Protein AF-A0A7C3V868-F1 (afdb_monomer_lite)

Secondary structure (DSSP, 8-state):
-HHHHHHHHHHHHHHHHHHHH-TT-HHHHHHHHHHHHHHHHHHHHHHHHHHHHHTTTS--HHHHHHHHHHHHHHHHHHHHHHHHHH---HHHHHHHHHHHHHHHHHHHHHS-GGGS--

pLDDT: mean 78.7, std 8.33, range [41.56, 86.81]

Radius of gyration: 16.28 Å; chains: 1; bounding box: 40×33×45 Å

Foldseek 3Di:
DVQLVVLLVVLLVVLLVVCVVCVPDPVVLLVSLLQSLQSNLQSLVVVLVVVCVVCVPPDDPVVSVVVNVVSVVVVVVSVVVCCVRRVRDPVSSVNSNVCNVVVVVVCCVVDPPVVPPD

Structure (mmCIF, N/CA/C/O backbone):
data_AF-A0A7C3V868-F1
#
_entry.id   AF-A0A7C3V868-F1
#
loop_
_atom_site.group_PDB
_atom_site.id
_atom_site.type_symbol
_atom_site.label_atom_id
_atom_site.label_alt_id
_atom_site.label_comp_id
_atom_site.label_asym_id
_atom_site.label_entity_id
_atom_site.label_seq_id
_atom_site.pdbx_PDB_ins_code
_atom_site.Cartn_x
_atom_site.Cartn_y
_atom_site.Cartn_z
_atom_site.occupancy
_atom_site.B_iso_or_equiv
_atom_site.auth_seq_id
_atom_site.auth_comp_id
_atom_site.auth_asym_id
_atom_site.auth_atom_id
_atom_site.pdbx_PDB_model_num
ATOM 1 N N . MET A 1 1 ? 1.278 -3.058 13.486 1.00 62.03 1 MET A N 1
ATOM 2 C CA . MET A 1 1 ? 2.597 -2.523 13.077 1.00 62.03 1 MET A CA 1
ATOM 3 C C . MET A 1 1 ? 3.544 -3.576 12.506 1.00 62.03 1 MET A C 1
ATOM 5 O O . MET A 1 1 ? 4.131 -3.332 11.462 1.00 62.03 1 MET A O 1
ATOM 9 N N . ARG A 1 2 ? 3.717 -4.755 13.139 1.00 71.50 2 ARG A N 1
ATOM 10 C CA . ARG A 1 2 ? 4.572 -5.824 12.572 1.00 71.50 2 ARG A CA 1
ATOM 11 C C . ARG A 1 2 ? 4.117 -6.243 11.166 1.00 71.50 2 A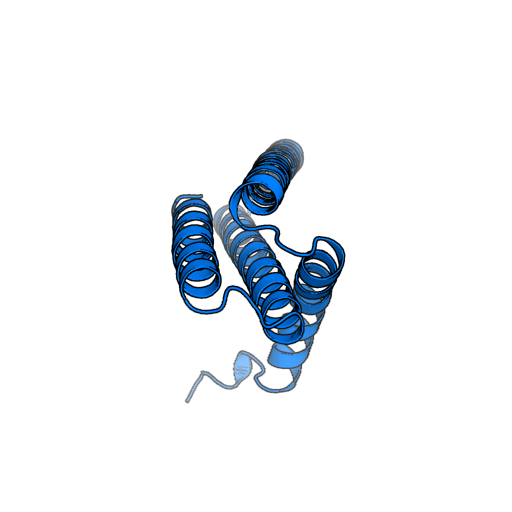RG A C 1
ATOM 13 O O . ARG A 1 2 ? 4.944 -6.355 10.277 1.00 71.50 2 ARG A O 1
ATOM 20 N N . VAL A 1 3 ? 2.806 -6.398 10.967 1.00 72.19 3 VAL A N 1
ATOM 21 C CA . VAL A 1 3 ? 2.213 -6.805 9.681 1.00 72.19 3 VAL A CA 1
ATOM 22 C C . VAL A 1 3 ? 2.455 -5.760 8.588 1.00 72.19 3 VAL A C 1
ATOM 24 O O . VAL A 1 3 ? 2.838 -6.123 7.484 1.00 72.19 3 VAL A O 1
ATOM 27 N N . PHE A 1 4 ? 2.319 -4.471 8.911 1.00 72.06 4 PHE A N 1
ATOM 28 C CA . PHE A 1 4 ? 2.564 -3.374 7.975 1.00 72.06 4 PHE A CA 1
ATOM 29 C C . PHE A 1 4 ? 4.022 -3.306 7.497 1.00 72.06 4 PHE A C 1
ATOM 31 O O . PHE A 1 4 ? 4.274 -3.240 6.297 1.00 72.06 4 PHE A O 1
ATOM 38 N N . ILE A 1 5 ? 4.987 -3.405 8.417 1.00 75.44 5 ILE A N 1
ATOM 39 C CA . ILE A 1 5 ? 6.419 -3.393 8.072 1.00 75.44 5 ILE A CA 1
ATOM 40 C C . ILE A 1 5 ? 6.798 -4.632 7.248 1.00 75.44 5 ILE A C 1
ATOM 42 O O . ILE A 1 5 ? 7.505 -4.511 6.252 1.00 75.44 5 ILE A O 1
ATOM 46 N N . ILE A 1 6 ? 6.307 -5.8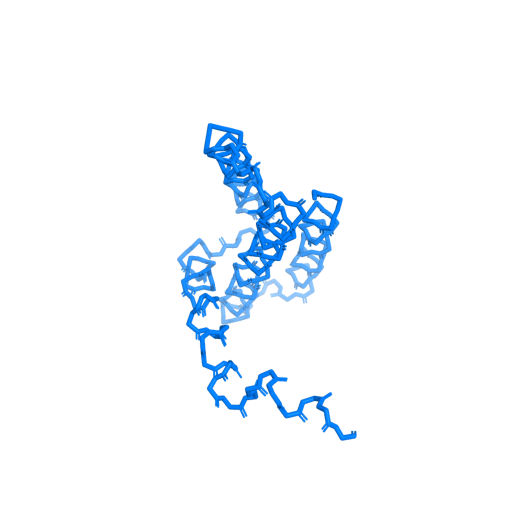17 7.629 1.00 77.38 6 ILE A N 1
ATOM 47 C CA . ILE A 1 6 ? 6.553 -7.061 6.880 1.00 77.38 6 ILE A CA 1
ATOM 48 C C . ILE A 1 6 ? 5.969 -6.960 5.464 1.00 77.38 6 ILE A C 1
ATOM 50 O O . ILE A 1 6 ? 6.641 -7.325 4.501 1.00 77.38 6 ILE A O 1
ATOM 54 N N . GLY A 1 7 ? 4.753 -6.420 5.329 1.00 74.81 7 GLY A N 1
ATOM 55 C CA . GLY A 1 7 ? 4.115 -6.177 4.037 1.00 74.81 7 GLY A CA 1
ATOM 56 C C . GLY A 1 7 ? 4.937 -5.238 3.156 1.00 74.81 7 GLY A C 1
ATOM 57 O O . GLY A 1 7 ? 5.226 -5.571 2.010 1.00 74.81 7 GLY A O 1
ATOM 58 N N . LEU A 1 8 ? 5.398 -4.114 3.709 1.00 76.44 8 LEU A N 1
ATOM 59 C CA . LEU A 1 8 ? 6.280 -3.166 3.019 1.00 76.44 8 LEU A CA 1
ATOM 60 C C . LEU A 1 8 ? 7.575 -3.815 2.517 1.00 76.44 8 LEU A C 1
ATOM 62 O O . LEU A 1 8 ? 7.957 -3.604 1.368 1.00 76.44 8 LEU A O 1
ATOM 66 N N . ILE A 1 9 ? 8.228 -4.635 3.344 1.00 80.88 9 ILE A N 1
ATOM 67 C CA . ILE A 1 9 ? 9.456 -5.347 2.958 1.00 80.88 9 ILE A CA 1
ATOM 68 C C . ILE A 1 9 ? 9.174 -6.347 1.829 1.00 80.88 9 ILE A C 1
ATOM 70 O O . ILE A 1 9 ? 9.921 -6.391 0.853 1.00 80.88 9 ILE A O 1
ATOM 74 N N . LEU A 1 10 ? 8.089 -7.121 1.916 1.00 80.50 10 LEU A N 1
ATOM 75 C CA . LEU A 1 10 ? 7.708 -8.071 0.864 1.00 80.50 10 LEU A CA 1
ATOM 76 C C . LEU A 1 10 ? 7.427 -7.370 -0.468 1.00 80.50 10 LEU A C 1
ATOM 78 O O . LEU A 1 10 ? 7.872 -7.836 -1.519 1.00 80.50 10 LEU A O 1
ATOM 82 N N . ILE A 1 11 ? 6.732 -6.234 -0.427 1.00 79.94 11 ILE A N 1
ATOM 83 C CA . ILE A 1 11 ? 6.460 -5.412 -1.610 1.00 79.94 11 ILE A CA 1
ATOM 84 C C . ILE A 1 11 ? 7.765 -4.849 -2.186 1.00 79.94 11 ILE A C 1
ATOM 86 O O . ILE A 1 11 ? 7.943 -4.838 -3.402 1.00 79.94 11 ILE A O 1
ATOM 90 N N . PHE A 1 12 ? 8.704 -4.436 -1.332 1.00 77.44 12 PHE A N 1
ATOM 91 C CA . PHE A 1 12 ? 10.016 -3.961 -1.769 1.00 77.44 12 PHE A CA 1
ATOM 92 C C . PHE A 1 12 ? 10.802 -5.035 -2.520 1.00 77.44 12 PHE A C 1
ATOM 94 O O . PHE A 1 12 ? 11.308 -4.792 -3.612 1.00 77.44 12 PHE A O 1
ATOM 101 N N . VAL A 1 13 ? 10.893 -6.233 -1.934 1.00 81.00 13 VAL A N 1
ATOM 102 C CA . VAL A 1 13 ? 11.669 -7.348 -2.488 1.00 81.00 13 VAL A CA 1
ATOM 103 C C . VAL A 1 13 ? 11.036 -7.848 -3.782 1.00 81.00 13 VAL A C 1
ATOM 105 O O . VAL A 1 13 ? 11.742 -8.036 -4.770 1.00 81.00 13 VAL A O 1
ATOM 108 N N . SER A 1 14 ? 9.712 -8.014 -3.809 1.00 75.62 14 SER A N 1
ATOM 109 C CA . SER A 1 14 ? 8.996 -8.442 -5.017 1.00 75.62 14 SER A CA 1
ATOM 110 C C . SER A 1 14 ? 9.052 -7.387 -6.125 1.00 75.62 14 SER A C 1
ATOM 112 O O . SER A 1 14 ? 9.397 -7.722 -7.255 1.00 75.62 14 SER A O 1
ATOM 114 N N . GLY A 1 15 ? 8.814 -6.108 -5.816 1.00 71.88 15 GLY A N 1
ATOM 115 C CA . GLY A 1 15 ? 8.932 -5.015 -6.785 1.00 71.88 15 GLY A CA 1
ATOM 116 C C . GLY A 1 15 ? 10.355 -4.857 -7.332 1.00 71.88 15 GLY A C 1
ATOM 117 O O . GLY A 1 15 ? 10.538 -4.677 -8.536 1.00 71.88 15 GLY A O 1
ATOM 118 N N . GLY A 1 16 ? 11.365 -4.994 -6.468 1.00 72.31 16 GLY A N 1
ATOM 119 C CA . GLY A 1 16 ? 12.776 -4.964 -6.852 1.00 72.31 16 GLY A CA 1
ATOM 120 C C . GLY A 1 16 ? 13.166 -6.141 -7.744 1.00 72.31 16 GLY A C 1
ATOM 121 O O . GLY A 1 16 ? 13.781 -5.933 -8.788 1.00 72.31 16 GLY A O 1
ATOM 122 N N . ALA A 1 17 ? 12.757 -7.363 -7.390 1.00 75.62 17 ALA A N 1
ATOM 123 C CA . ALA A 1 17 ? 13.008 -8.552 -8.199 1.00 75.62 17 ALA A CA 1
ATOM 124 C C . ALA A 1 17 ? 12.394 -8.414 -9.597 1.00 75.62 17 ALA A C 1
ATOM 126 O O . ALA A 1 17 ? 13.088 -8.600 -10.592 1.00 75.62 17 ALA A O 1
ATOM 127 N N . VAL A 1 18 ? 11.123 -8.013 -9.696 1.00 73.25 18 VAL A N 1
ATOM 128 C CA . VAL A 1 18 ? 10.463 -7.866 -11.002 1.00 73.25 18 VAL A CA 1
ATOM 129 C C . VAL A 1 18 ? 11.156 -6.800 -11.858 1.00 73.25 18 VAL A C 1
ATOM 131 O O . VAL A 1 18 ? 11.338 -7.018 -13.054 1.00 73.25 18 VAL A O 1
ATOM 134 N N . ARG A 1 19 ? 11.622 -5.689 -11.270 1.00 69.06 19 ARG A N 1
ATOM 135 C CA . ARG A 1 19 ? 12.391 -4.682 -12.017 1.00 69.06 19 ARG A CA 1
ATOM 136 C C . ARG A 1 19 ? 13.708 -5.236 -12.564 1.00 69.06 19 ARG A C 1
ATOM 138 O O . ARG A 1 19 ? 14.041 -4.930 -13.702 1.00 69.06 19 ARG A O 1
ATOM 145 N N . LEU A 1 20 ? 14.423 -6.054 -11.788 1.00 71.50 20 LEU A N 1
ATOM 146 C CA . LEU A 1 20 ? 15.680 -6.673 -12.226 1.00 71.50 20 LEU A CA 1
ATOM 147 C C . LEU A 1 20 ? 15.483 -7.638 -13.405 1.00 71.50 20 LEU A C 1
ATOM 149 O O . LEU A 1 20 ? 16.356 -7.730 -14.261 1.00 71.50 20 LEU A O 1
ATOM 153 N N . PHE A 1 21 ? 14.349 -8.342 -13.468 1.00 73.19 21 PHE A N 1
ATOM 154 C CA . PHE A 1 21 ? 14.078 -9.313 -14.536 1.00 73.19 21 PHE A CA 1
ATOM 155 C C . PHE A 1 21 ? 13.440 -8.706 -15.800 1.00 73.19 21 PHE A C 1
ATOM 157 O O . PHE A 1 21 ? 13.501 -9.334 -16.854 1.00 73.19 21 PHE A O 1
ATOM 164 N N . TYR A 1 22 ? 12.842 -7.510 -15.728 1.00 68.94 22 TYR A N 1
ATOM 165 C CA . TYR A 1 22 ? 12.022 -6.933 -16.810 1.00 68.94 22 TYR A CA 1
ATOM 166 C C . TYR A 1 22 ? 12.393 -5.478 -17.158 1.00 68.94 22 TYR A C 1
ATOM 168 O O . TYR A 1 22 ? 11.517 -4.639 -17.384 1.00 68.94 22 TYR A O 1
ATOM 176 N N . ASP A 1 23 ? 13.690 -5.162 -17.217 1.00 62.84 23 ASP A N 1
ATOM 177 C CA . ASP A 1 23 ? 14.238 -3.794 -17.316 1.00 62.84 23 ASP A CA 1
ATOM 178 C C . ASP A 1 23 ? 14.043 -3.077 -18.681 1.00 62.84 23 ASP A C 1
ATOM 180 O O . ASP A 1 23 ? 14.886 -2.297 -19.114 1.00 62.84 23 ASP A O 1
ATOM 184 N N . GLY A 1 24 ? 12.924 -3.306 -19.377 1.00 61.22 24 GLY A N 1
ATOM 185 C CA . GLY A 1 24 ? 12.647 -2.694 -20.687 1.00 61.22 24 GLY A CA 1
ATOM 186 C C . GLY A 1 24 ? 11.174 -2.510 -21.062 1.00 61.22 24 GLY A C 1
ATOM 187 O O . GLY A 1 24 ? 10.889 -1.980 -22.131 1.00 61.22 24 GLY A O 1
ATOM 188 N N . ALA A 1 25 ? 10.226 -2.922 -20.215 1.00 69.06 25 ALA A N 1
ATOM 189 C CA . ALA A 1 25 ? 8.797 -2.787 -20.495 1.00 69.06 25 ALA A CA 1
ATOM 190 C C . ALA A 1 25 ? 8.164 -1.701 -19.613 1.00 69.06 25 ALA A C 1
ATOM 192 O O . ALA A 1 25 ? 7.810 -1.943 -18.456 1.00 69.06 25 ALA A O 1
ATOM 193 N N . ASP A 1 26 ? 7.975 -0.502 -20.167 1.00 68.81 26 ASP A N 1
ATOM 194 C CA . ASP A 1 26 ? 7.353 0.623 -19.451 1.00 68.81 26 ASP A CA 1
ATOM 195 C C . ASP A 1 26 ? 5.928 0.306 -18.966 1.00 68.81 26 ASP A C 1
ATOM 197 O O . ASP A 1 26 ? 5.517 0.742 -17.889 1.00 68.81 26 ASP A O 1
ATOM 201 N N . SER A 1 27 ? 5.193 -0.529 -19.706 1.00 72.44 27 SER A N 1
ATOM 202 C CA . SER A 1 27 ? 3.860 -1.008 -19.320 1.00 72.44 27 SER A CA 1
ATOM 203 C C . SER A 1 27 ? 3.879 -1.888 -18.064 1.00 72.44 27 SER A C 1
ATOM 205 O O . SER A 1 27 ? 2.993 -1.766 -17.216 1.00 72.44 27 SER A O 1
ATOM 207 N N . LEU A 1 28 ? 4.907 -2.725 -17.888 1.00 74.12 28 LEU A N 1
ATOM 208 C CA . LEU A 1 28 ? 5.076 -3.533 -16.677 1.00 74.12 28 LEU A CA 1
ATOM 209 C C . LEU A 1 28 ? 5.404 -2.650 -15.471 1.00 74.12 28 LEU A C 1
ATOM 211 O O . LEU A 1 28 ? 4.866 -2.883 -14.389 1.00 74.12 28 LEU A O 1
ATOM 215 N N . ASN A 1 29 ? 6.198 -1.589 -15.653 1.00 76.44 29 ASN A N 1
ATOM 216 C CA . ASN A 1 29 ? 6.498 -0.647 -14.572 1.00 76.44 29 ASN A CA 1
ATOM 217 C C . ASN A 1 29 ? 5.225 0.018 -14.022 1.00 76.44 29 ASN A C 1
ATOM 219 O O . ASN A 1 29 ? 5.071 0.149 -12.806 1.00 76.44 29 ASN A O 1
ATOM 223 N N . ILE A 1 30 ? 4.283 0.384 -14.898 1.00 79.56 30 ILE A N 1
ATOM 224 C CA . ILE A 1 30 ? 2.990 0.965 -14.501 1.00 79.56 30 ILE A CA 1
ATOM 225 C C . ILE A 1 30 ? 2.204 -0.011 -13.614 1.00 79.56 30 ILE A C 1
ATOM 227 O O . ILE A 1 30 ? 1.776 0.368 -12.522 1.00 79.56 30 ILE A O 1
ATOM 231 N N . ILE A 1 31 ? 2.054 -1.269 -14.040 1.00 81.81 31 ILE A N 1
ATOM 232 C CA . ILE A 1 31 ? 1.286 -2.290 -13.305 1.00 81.81 31 ILE A CA 1
ATOM 233 C C . ILE A 1 31 ? 1.938 -2.612 -11.955 1.00 81.81 31 ILE A C 1
ATOM 235 O O . ILE A 1 31 ? 1.248 -2.688 -10.935 1.00 81.81 31 ILE A O 1
ATOM 239 N N . ILE A 1 32 ? 3.264 -2.762 -11.924 1.00 81.69 32 ILE A N 1
ATOM 240 C CA . ILE A 1 32 ? 4.015 -3.040 -10.690 1.00 81.69 32 ILE A CA 1
ATOM 241 C C . ILE A 1 32 ? 3.869 -1.871 -9.718 1.00 81.69 32 ILE A C 1
ATOM 243 O O . ILE A 1 32 ? 3.537 -2.075 -8.554 1.00 81.69 32 ILE A O 1
ATOM 247 N N . SER A 1 33 ? 4.045 -0.641 -10.201 1.00 83.75 33 SER A N 1
ATOM 248 C CA . SER A 1 33 ? 3.905 0.567 -9.386 1.00 83.75 33 SER A CA 1
ATOM 249 C C . SER A 1 33 ? 2.502 0.700 -8.806 1.00 83.75 33 SER A C 1
ATOM 251 O O . SER A 1 33 ? 2.352 0.973 -7.616 1.00 83.75 33 SER A O 1
ATOM 253 N N . MET A 1 34 ? 1.476 0.430 -9.613 1.00 84.25 34 MET A N 1
ATOM 254 C CA . MET A 1 34 ? 0.084 0.440 -9.169 1.00 84.25 34 MET A CA 1
ATOM 255 C C . MET A 1 34 ? -0.197 -0.655 -8.128 1.00 84.25 34 MET A C 1
ATOM 257 O O . MET A 1 34 ? -0.841 -0.389 -7.114 1.00 84.25 34 MET A O 1
ATOM 261 N N . SER A 1 35 ? 0.362 -1.854 -8.307 1.00 83.69 35 SER A N 1
ATOM 262 C CA . SER A 1 35 ? 0.230 -2.967 -7.353 1.00 83.69 35 SER A CA 1
ATOM 263 C C . SER A 1 35 ? 0.937 -2.684 -6.024 1.00 83.69 35 SER A C 1
ATOM 265 O O . SER A 1 35 ? 0.389 -2.953 -4.956 1.00 83.69 35 SER A O 1
ATOM 267 N N . VAL A 1 36 ? 2.129 -2.084 -6.076 1.00 84.38 36 VAL A N 1
ATOM 268 C CA . VAL A 1 36 ? 2.896 -1.636 -4.901 1.00 84.38 36 VAL A CA 1
ATOM 269 C C . VAL A 1 36 ? 2.108 -0.581 -4.119 1.00 84.38 36 VAL A C 1
ATOM 271 O O . VAL A 1 36 ? 1.975 -0.689 -2.899 1.00 84.38 36 VAL A O 1
ATOM 274 N N . GLY A 1 37 ? 1.540 0.403 -4.825 1.00 84.69 37 GLY A N 1
ATOM 275 C CA . GLY A 1 37 ? 0.647 1.419 -4.265 1.00 84.69 37 GLY A CA 1
ATOM 276 C C . GLY A 1 37 ? -0.556 0.826 -3.540 1.00 84.69 37 GLY A C 1
ATOM 277 O O . GLY A 1 37 ? -0.818 1.153 -2.379 1.00 84.69 37 GLY A O 1
ATOM 278 N N . PHE A 1 38 ? -1.246 -0.092 -4.213 1.00 86.06 38 PHE A N 1
ATOM 279 C CA . PHE A 1 38 ? -2.397 -0.803 -3.669 1.00 86.06 38 PHE A CA 1
ATOM 280 C C . PHE A 1 38 ? -2.040 -1.587 -2.403 1.00 86.06 38 PHE A C 1
ATOM 282 O O . PHE A 1 38 ? -2.675 -1.433 -1.360 1.00 86.06 38 PHE A O 1
ATOM 289 N N . ALA A 1 39 ? -0.982 -2.396 -2.461 1.00 85.44 39 ALA A N 1
ATOM 290 C CA . ALA A 1 39 ? -0.585 -3.242 -1.346 1.00 85.44 39 ALA A CA 1
ATOM 291 C C . ALA A 1 39 ? -0.156 -2.411 -0.121 1.00 85.44 39 ALA A C 1
ATOM 293 O O . ALA A 1 39 ? -0.571 -2.715 0.999 1.00 85.44 39 ALA A O 1
ATOM 294 N N . ALA A 1 40 ? 0.596 -1.321 -0.318 1.00 84.88 40 ALA A N 1
ATOM 295 C CA . ALA A 1 40 ? 0.980 -0.417 0.768 1.00 84.88 40 ALA A CA 1
ATOM 296 C C . ALA A 1 40 ? -0.245 0.209 1.461 1.00 84.88 40 ALA A C 1
ATOM 298 O O . ALA A 1 40 ? -0.326 0.221 2.693 1.00 84.88 40 ALA A O 1
ATOM 299 N N . SER A 1 41 ? -1.223 0.679 0.679 1.00 86.00 41 SER A N 1
ATOM 300 C CA . SER A 1 41 ? -2.474 1.235 1.207 1.00 86.00 41 SER A CA 1
ATOM 301 C C . SER A 1 41 ? -3.327 0.177 1.919 1.00 86.00 41 SER A C 1
ATOM 303 O O . SER A 1 41 ? -3.878 0.440 2.989 1.00 86.00 41 SER A O 1
ATOM 305 N N . TYR A 1 42 ? -3.379 -1.048 1.391 1.00 84.88 42 TYR A N 1
ATOM 306 C CA . TYR A 1 42 ? -4.128 -2.150 1.995 1.00 84.88 42 TYR A CA 1
ATOM 307 C C . TYR A 1 42 ? -3.574 -2.539 3.371 1.00 84.88 42 TYR A C 1
ATOM 309 O O . TYR A 1 42 ? -4.334 -2.687 4.331 1.00 84.88 42 TYR A O 1
ATOM 317 N N . PHE A 1 43 ? -2.249 -2.654 3.508 1.00 83.50 43 PHE A N 1
ATOM 318 C CA . PHE A 1 43 ? -1.637 -2.950 4.804 1.00 83.50 43 PHE A CA 1
ATOM 319 C C . PHE A 1 43 ? -1.840 -1.818 5.816 1.00 83.50 43 PHE A C 1
ATOM 321 O O . PHE A 1 43 ? -2.083 -2.106 6.989 1.00 83.50 43 PHE A O 1
ATOM 328 N N . LEU A 1 44 ? -1.796 -0.555 5.376 1.00 84.62 44 LEU A N 1
ATOM 329 C CA . LEU A 1 44 ? -2.133 0.594 6.223 1.00 84.62 44 LEU A CA 1
ATOM 330 C C . LEU A 1 44 ? -3.581 0.498 6.722 1.00 84.62 44 LEU A C 1
ATOM 332 O O . LEU A 1 44 ? -3.845 0.670 7.914 1.00 84.62 44 LEU A O 1
ATOM 336 N N . PHE A 1 45 ? -4.516 0.182 5.824 1.00 83.19 45 PHE A N 1
ATOM 337 C CA . PHE A 1 45 ? -5.924 0.010 6.164 1.00 83.19 45 PHE A CA 1
ATOM 338 C C . PHE A 1 45 ? -6.127 -1.120 7.183 1.00 83.19 45 PHE A C 1
ATOM 340 O O . PHE A 1 45 ? -6.801 -0.922 8.194 1.00 83.19 45 PHE A O 1
ATOM 347 N N . ALA A 1 46 ? -5.486 -2.273 6.977 1.00 80.94 46 ALA A N 1
ATOM 348 C CA . ALA A 1 46 ? -5.570 -3.414 7.887 1.00 80.94 46 ALA A CA 1
ATOM 349 C C . ALA A 1 46 ? -5.028 -3.097 9.294 1.00 80.94 46 ALA A C 1
ATOM 351 O O . ALA A 1 46 ? -5.665 -3.437 10.293 1.00 80.94 46 ALA A O 1
ATOM 352 N N . ASP A 1 47 ? -3.880 -2.421 9.396 1.00 80.38 47 ASP A N 1
ATOM 353 C CA . ASP A 1 47 ? -3.292 -2.055 10.692 1.00 80.38 47 ASP A CA 1
ATOM 354 C C . ASP A 1 47 ? -4.149 -1.004 11.421 1.00 80.38 47 ASP A C 1
ATOM 356 O O . ASP A 1 47 ? -4.369 -1.103 12.633 1.00 80.38 47 ASP A O 1
ATOM 360 N N . THR A 1 48 ? -4.702 -0.044 10.673 1.00 81.50 48 THR A N 1
ATOM 361 C CA . THR A 1 48 ? -5.625 0.973 11.200 1.00 81.50 48 THR A CA 1
ATOM 362 C C . THR A 1 48 ? -6.915 0.328 11.716 1.00 81.50 48 THR A C 1
ATOM 364 O O . THR A 1 48 ? -7.357 0.623 12.830 1.00 81.50 48 THR A O 1
ATOM 367 N N . ALA A 1 49 ? -7.486 -0.612 10.959 1.00 80.75 49 ALA A N 1
ATOM 368 C CA . ALA A 1 49 ? -8.665 -1.371 11.365 1.00 80.75 49 ALA A CA 1
ATOM 369 C C . ALA A 1 49 ? -8.399 -2.209 12.628 1.00 80.75 49 ALA A C 1
ATOM 371 O O . ALA A 1 49 ? -9.201 -2.185 13.562 1.00 80.75 49 ALA A O 1
ATOM 372 N N . LEU A 1 50 ? -7.249 -2.888 12.713 1.00 81.50 50 LEU A N 1
ATOM 373 C CA . LEU A 1 50 ? -6.845 -3.642 13.907 1.00 81.50 50 LEU A CA 1
ATOM 374 C C . LEU A 1 50 ? -6.684 -2.742 15.138 1.00 81.50 50 LEU A C 1
ATOM 376 O O . LEU A 1 50 ? -7.076 -3.134 16.241 1.00 81.50 50 LEU A O 1
ATOM 380 N N . TYR A 1 51 ? -6.114 -1.547 14.972 1.00 79.56 51 TYR A N 1
ATOM 381 C CA . TYR A 1 51 ? -5.993 -0.580 16.061 1.00 79.56 51 TYR A CA 1
ATOM 382 C C . TYR A 1 51 ? -7.367 -0.129 16.570 1.00 79.56 51 TYR A C 1
ATOM 384 O O . TYR A 1 51 ? -7.595 -0.135 17.784 1.00 79.56 51 TYR A O 1
ATOM 392 N N . LEU A 1 52 ? -8.279 0.223 15.658 1.00 83.19 52 LEU A N 1
ATOM 393 C CA . LEU A 1 52 ? -9.642 0.633 16.002 1.00 83.19 52 LEU A CA 1
ATOM 394 C C . LEU A 1 52 ? -10.398 -0.494 16.708 1.00 83.19 52 LEU A C 1
ATOM 396 O O . LEU A 1 52 ? -10.995 -0.264 17.757 1.00 83.19 52 LEU A O 1
ATOM 400 N N . PHE A 1 53 ? -10.297 -1.725 16.203 1.00 82.81 53 PHE A N 1
ATOM 401 C CA . PHE A 1 53 ? -10.976 -2.880 16.788 1.00 82.81 53 PHE A CA 1
ATOM 402 C C . PHE A 1 53 ? -10.498 -3.170 18.219 1.00 82.81 53 PHE A C 1
ATOM 404 O O . PHE A 1 53 ? -11.301 -3.437 19.111 1.00 82.81 53 PHE A O 1
ATOM 411 N N . ARG A 1 54 ? -9.187 -3.061 18.473 1.00 81.12 54 ARG A N 1
ATOM 412 C CA . ARG A 1 54 ? -8.605 -3.283 19.809 1.00 81.12 54 ARG A CA 1
ATOM 413 C C . ARG A 1 54 ? -8.961 -2.196 20.821 1.00 81.12 54 ARG A C 1
ATOM 415 O O . ARG A 1 54 ? -9.013 -2.488 22.011 1.00 81.12 54 ARG A O 1
ATOM 422 N N . ASN A 1 55 ? -9.188 -0.963 20.371 1.00 82.94 55 ASN A N 1
ATOM 423 C CA . ASN A 1 55 ? -9.425 0.189 21.247 1.00 82.94 55 ASN A CA 1
ATOM 424 C C . ASN A 1 55 ? -10.862 0.725 21.158 1.00 82.94 55 ASN A C 1
ATOM 426 O O . ASN A 1 55 ? -11.119 1.829 21.626 1.00 82.94 55 ASN A O 1
ATOM 430 N N . ILE A 1 56 ? -11.807 -0.047 20.605 1.00 80.94 56 ILE A N 1
ATOM 431 C CA . ILE A 1 56 ? -13.164 0.418 20.267 1.00 80.94 56 ILE A CA 1
ATOM 432 C C . ILE A 1 56 ? -13.929 1.027 21.453 1.00 80.94 56 ILE A C 1
ATOM 434 O O . ILE A 1 56 ? -14.742 1.924 21.269 1.00 80.94 56 ILE A O 1
ATOM 438 N N . LYS A 1 57 ? -13.640 0.572 22.680 1.00 79.75 57 LYS A N 1
ATOM 439 C CA . LYS A 1 57 ? -14.272 1.076 23.908 1.00 79.75 57 LYS A CA 1
ATOM 440 C C . LYS A 1 57 ? -13.680 2.397 24.411 1.00 79.75 57 LYS A C 1
ATOM 442 O O . LYS A 1 57 ? -14.374 3.111 25.115 1.00 79.75 57 LYS A O 1
ATOM 447 N N . ASN A 1 58 ? -12.421 2.701 24.086 1.00 82.19 58 ASN A N 1
ATOM 448 C CA . ASN A 1 58 ? -11.684 3.878 24.562 1.00 82.19 58 ASN A CA 1
ATOM 449 C C . ASN A 1 58 ? -10.708 4.357 23.475 1.00 82.19 58 ASN A C 1
ATOM 451 O O . ASN A 1 58 ? -9.489 4.178 23.575 1.00 82.19 58 ASN A O 1
ATOM 455 N N . ILE A 1 59 ? -11.246 4.949 22.408 1.00 80.75 59 ILE A N 1
ATOM 456 C CA . ILE A 1 59 ? -10.432 5.478 21.310 1.00 80.75 59 ILE A CA 1
ATOM 457 C C . ILE A 1 59 ? -9.811 6.805 21.749 1.00 80.75 59 ILE A C 1
ATOM 459 O O . ILE A 1 59 ? -10.504 7.797 21.955 1.00 80.75 59 ILE A O 1
ATOM 463 N N . ASN A 1 60 ? -8.483 6.843 21.849 1.00 85.00 60 ASN A N 1
ATOM 464 C CA . ASN A 1 60 ? -7.753 8.093 22.030 1.00 85.00 60 ASN A CA 1
ATOM 465 C C . ASN A 1 60 ? -7.406 8.687 20.654 1.00 85.00 60 ASN A C 1
ATOM 467 O O . ASN A 1 60 ? -6.501 8.199 19.973 1.00 85.00 60 ASN A O 1
ATOM 471 N N . LEU A 1 61 ? -8.112 9.756 20.270 1.00 80.81 61 LEU A N 1
ATOM 472 C CA . LEU A 1 61 ? -7.948 10.449 18.984 1.00 80.81 61 LEU A CA 1
ATOM 473 C C . LEU A 1 61 ? -6.517 10.952 18.749 1.00 80.81 61 LEU A C 1
ATOM 475 O O . LEU A 1 61 ? -6.001 10.847 17.639 1.00 80.81 61 LEU A O 1
ATOM 479 N N . VAL A 1 62 ? -5.841 11.444 19.791 1.00 84.94 62 VAL A N 1
ATOM 480 C CA . VAL A 1 62 ? -4.461 11.945 19.682 1.00 84.94 62 VAL A CA 1
ATOM 481 C C . VAL A 1 62 ? -3.508 10.799 19.349 1.00 84.94 62 VAL A C 1
ATOM 483 O O . VAL A 1 62 ? -2.681 10.905 18.444 1.00 84.94 62 VAL A O 1
ATOM 486 N N . LYS A 1 63 ? -3.661 9.662 20.036 1.00 81.38 63 LYS A N 1
ATOM 487 C CA . LYS A 1 63 ? -2.834 8.468 19.810 1.00 81.38 63 LYS A CA 1
ATOM 488 C C . LYS A 1 63 ? -3.099 7.837 18.440 1.00 81.38 63 LYS A C 1
ATOM 490 O O . LYS A 1 63 ? -2.163 7.344 17.805 1.00 81.38 63 LYS A O 1
ATOM 495 N N . PHE A 1 64 ? -4.348 7.874 17.981 1.00 83.50 64 PHE A N 1
ATOM 496 C CA . PHE A 1 64 ? -4.731 7.442 16.640 1.00 83.50 64 PHE A CA 1
ATOM 497 C C . PHE A 1 64 ? -4.064 8.306 15.564 1.00 83.50 64 PHE A C 1
ATOM 499 O O . PHE A 1 64 ? -3.332 7.774 14.730 1.00 83.50 64 PHE A O 1
ATOM 506 N N . ASN A 1 65 ? -4.223 9.632 15.642 1.00 83.62 65 ASN A N 1
ATOM 507 C CA . ASN A 1 65 ? -3.629 10.569 14.686 1.00 83.62 65 ASN A CA 1
ATOM 508 C C . ASN A 1 65 ? -2.104 10.448 14.646 1.00 83.62 65 ASN A C 1
ATOM 510 O O . ASN A 1 65 ? -1.519 10.404 13.569 1.00 83.62 65 ASN A O 1
ATOM 514 N N . PHE A 1 66 ? -1.453 10.319 15.805 1.00 86.50 66 PHE A N 1
ATOM 515 C CA . PHE A 1 66 ? -0.005 10.116 15.861 1.00 86.50 66 PHE A CA 1
ATOM 516 C C . PHE A 1 66 ? 0.430 8.815 15.169 1.00 86.50 66 PHE A C 1
ATOM 518 O O . PHE A 1 66 ? 1.445 8.786 14.475 1.00 86.50 66 PHE A O 1
ATOM 525 N N . THR A 1 67 ? -0.352 7.740 15.319 1.00 82.31 67 THR A N 1
ATOM 526 C CA . THR A 1 67 ? -0.084 6.462 14.644 1.00 82.31 67 THR A CA 1
ATOM 527 C C . THR A 1 67 ? -0.236 6.606 13.131 1.00 82.31 67 THR A C 1
ATOM 529 O O . THR A 1 67 ? 0.679 6.234 12.404 1.00 82.31 67 THR A O 1
ATOM 532 N N . ALA A 1 68 ? -1.321 7.234 12.669 1.00 81.12 68 ALA A N 1
ATOM 533 C CA . ALA A 1 68 ? -1.570 7.471 11.250 1.00 81.12 68 ALA A CA 1
ATOM 534 C C . ALA A 1 68 ? -0.491 8.356 10.599 1.00 81.12 68 ALA A C 1
ATOM 536 O O . ALA A 1 68 ? 0.020 8.011 9.537 1.00 81.12 68 ALA A O 1
ATOM 537 N N . ILE A 1 69 ? -0.092 9.460 11.245 1.00 85.06 69 ILE A N 1
ATOM 538 C CA . ILE A 1 69 ? 0.968 10.355 10.746 1.00 85.06 69 ILE A CA 1
ATOM 539 C C . ILE A 1 69 ? 2.293 9.604 10.621 1.00 85.06 69 ILE A C 1
ATOM 541 O O . ILE A 1 69 ? 2.970 9.691 9.598 1.00 85.06 69 ILE A O 1
ATOM 545 N N . LYS A 1 70 ? 2.665 8.850 11.657 1.00 83.81 70 LYS A N 1
ATOM 546 C CA . LYS A 1 70 ? 3.892 8.054 11.655 1.00 83.81 70 LYS A CA 1
ATOM 547 C C . LYS A 1 70 ? 3.877 7.012 10.532 1.00 83.81 70 LYS A C 1
ATOM 549 O O . LYS A 1 70 ? 4.879 6.871 9.836 1.00 83.81 70 LYS A O 1
ATOM 554 N N . ASP A 1 71 ? 2.767 6.308 10.330 1.00 81.00 71 ASP A N 1
ATOM 555 C CA . ASP A 1 71 ? 2.673 5.292 9.279 1.00 81.00 71 ASP A CA 1
ATOM 556 C C . ASP A 1 71 ? 2.700 5.936 7.879 1.00 81.00 71 ASP A C 1
ATOM 558 O O . ASP A 1 71 ? 3.406 5.447 6.999 1.00 81.00 71 ASP A O 1
ATOM 562 N N . LEU A 1 72 ? 2.061 7.099 7.690 1.00 83.50 72 LEU A N 1
ATOM 563 C CA . LEU A 1 72 ? 2.169 7.893 6.458 1.00 83.50 72 LEU A CA 1
ATOM 564 C C . LEU A 1 72 ? 3.609 8.339 6.166 1.00 83.50 72 LEU A C 1
ATOM 566 O O . LEU A 1 72 ? 4.047 8.259 5.018 1.00 83.50 72 LEU A O 1
ATOM 570 N N . LEU A 1 73 ? 4.369 8.762 7.181 1.00 86.06 73 LEU A N 1
ATOM 571 C CA . LEU A 1 73 ? 5.786 9.114 7.023 1.00 86.06 73 LEU A CA 1
ATOM 572 C C . LEU A 1 73 ? 6.630 7.910 6.585 1.00 86.06 73 LEU A C 1
ATOM 574 O O . LEU A 1 73 ? 7.506 8.055 5.731 1.00 86.06 73 LEU A O 1
ATOM 578 N N . ILE A 1 74 ? 6.349 6.718 7.121 1.00 85.75 74 ILE A N 1
ATOM 579 C CA . ILE A 1 74 ? 7.024 5.477 6.711 1.00 85.75 74 ILE A CA 1
ATOM 580 C C . ILE A 1 74 ? 6.717 5.159 5.241 1.00 85.75 74 ILE A C 1
ATOM 582 O O . ILE A 1 74 ? 7.634 4.831 4.489 1.00 85.75 74 ILE A O 1
ATOM 586 N N . ILE A 1 75 ? 5.458 5.301 4.811 1.00 83.50 75 ILE A N 1
ATOM 587 C CA . ILE A 1 75 ? 5.050 5.100 3.409 1.00 83.50 75 ILE A CA 1
ATOM 588 C C . ILE A 1 75 ? 5.753 6.096 2.489 1.00 83.50 75 ILE A C 1
ATOM 590 O O . ILE A 1 75 ? 6.289 5.708 1.450 1.00 83.50 75 ILE A O 1
ATOM 594 N N . LEU A 1 76 ? 5.778 7.373 2.872 1.00 85.44 76 LEU A N 1
ATOM 595 C CA . LEU A 1 76 ? 6.448 8.417 2.105 1.00 85.44 76 LEU A CA 1
ATOM 596 C C . LEU A 1 76 ? 7.930 8.071 1.906 1.00 85.44 76 LEU A C 1
ATOM 598 O O . LEU A 1 76 ? 8.428 8.073 0.781 1.00 85.44 76 LEU A O 1
ATOM 602 N N . PHE A 1 77 ? 8.619 7.716 2.992 1.00 85.69 77 PHE A N 1
ATOM 603 C CA . PHE A 1 77 ? 10.028 7.342 2.950 1.00 85.69 77 PHE A CA 1
ATOM 604 C C . PHE A 1 77 ? 10.270 6.095 2.089 1.00 85.69 77 PHE A C 1
ATOM 606 O O . PHE A 1 77 ? 11.196 6.066 1.277 1.00 85.69 77 PHE A O 1
ATOM 613 N N . PHE A 1 78 ? 9.396 5.093 2.200 1.00 85.31 7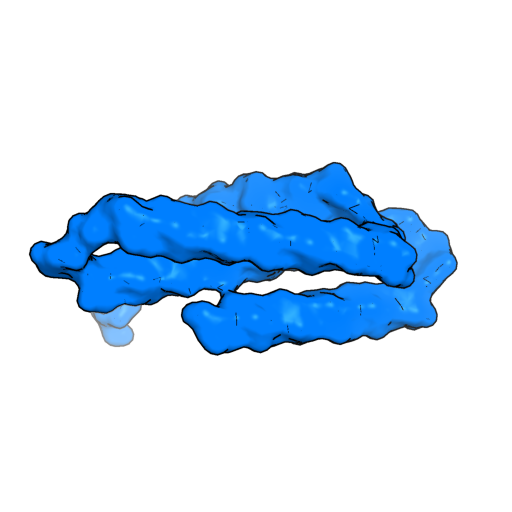8 PHE A N 1
ATOM 614 C CA . PHE A 1 78 ? 9.436 3.894 1.372 1.00 85.31 78 PHE A CA 1
ATOM 615 C C . PHE A 1 78 ? 9.330 4.205 -0.124 1.00 85.31 78 PHE A C 1
ATOM 617 O O . PHE A 1 78 ? 10.123 3.686 -0.915 1.00 85.31 78 PHE A O 1
ATOM 624 N N . PHE A 1 79 ? 8.388 5.058 -0.529 1.00 83.25 79 PHE A N 1
ATOM 625 C CA . PHE A 1 79 ? 8.237 5.421 -1.936 1.00 83.25 79 PHE A CA 1
ATOM 626 C C . PHE A 1 79 ? 9.410 6.252 -2.451 1.00 83.25 79 PHE A C 1
ATOM 628 O O . PHE A 1 79 ? 9.832 6.042 -3.585 1.00 83.25 79 PHE A O 1
ATOM 635 N N . ILE A 1 80 ? 9.991 7.130 -1.626 1.00 85.62 80 ILE A N 1
ATOM 636 C CA . ILE A 1 80 ? 11.207 7.877 -1.985 1.00 85.62 80 ILE A CA 1
ATOM 637 C C . ILE A 1 80 ? 12.366 6.914 -2.277 1.00 85.62 80 ILE A C 1
ATOM 639 O O . ILE A 1 80 ? 13.026 7.030 -3.313 1.00 85.62 80 ILE A O 1
ATOM 643 N N . ILE A 1 81 ? 12.596 5.936 -1.395 1.00 84.31 81 ILE A N 1
ATOM 644 C CA . ILE A 1 81 ? 13.632 4.913 -1.594 1.00 84.31 81 ILE A CA 1
ATOM 645 C C . ILE A 1 81 ? 13.336 4.089 -2.849 1.00 84.31 81 ILE A C 1
ATOM 647 O O . ILE A 1 81 ? 14.213 3.900 -3.693 1.00 84.31 81 ILE A O 1
ATOM 651 N N . SER A 1 82 ? 12.097 3.627 -2.996 1.00 80.31 82 SER A N 1
ATOM 652 C CA . SER A 1 82 ? 11.692 2.767 -4.109 1.00 80.31 82 SER A CA 1
ATOM 653 C C . SER A 1 82 ? 11.751 3.492 -5.455 1.00 80.31 82 SER A C 1
ATOM 655 O O . SER A 1 82 ? 12.133 2.896 -6.456 1.00 80.31 82 SER A O 1
ATOM 657 N N . TYR A 1 83 ? 11.462 4.792 -5.498 1.00 80.94 83 TYR A N 1
ATOM 658 C CA . TYR A 1 83 ? 11.679 5.616 -6.686 1.00 80.94 83 TYR A CA 1
ATOM 659 C C . TYR A 1 83 ? 13.160 5.702 -7.047 1.00 80.94 83 TYR A C 1
ATOM 661 O O . TYR A 1 83 ? 13.530 5.509 -8.203 1.00 80.94 83 TYR A O 1
ATOM 669 N N . LYS A 1 84 ? 14.027 5.937 -6.057 1.00 81.50 84 LYS A N 1
ATOM 670 C CA . LYS A 1 84 ? 15.464 6.086 -6.303 1.00 81.50 84 LYS A CA 1
ATOM 671 C C . LYS A 1 84 ? 16.130 4.779 -6.746 1.00 81.50 84 LYS A C 1
ATOM 673 O O . LYS A 1 84 ? 17.031 4.822 -7.577 1.00 81.50 84 LYS A O 1
ATOM 678 N N . ILE A 1 85 ? 15.706 3.642 -6.193 1.00 79.00 85 ILE A N 1
ATOM 679 C CA . ILE A 1 85 ? 16.333 2.332 -6.438 1.00 79.00 85 ILE A CA 1
ATOM 680 C C . ILE A 1 85 ? 15.664 1.592 -7.602 1.00 79.00 85 ILE A C 1
ATOM 682 O O . ILE A 1 85 ? 16.351 1.053 -8.463 1.00 79.00 85 ILE A O 1
ATOM 686 N N . ILE A 1 86 ? 14.330 1.568 -7.638 1.00 75.56 86 ILE A N 1
ATOM 687 C CA . ILE A 1 86 ? 13.528 0.709 -8.529 1.00 75.56 86 ILE A CA 1
ATOM 688 C C . ILE A 1 86 ? 12.887 1.532 -9.667 1.00 75.56 86 ILE A C 1
ATOM 690 O O . ILE A 1 86 ? 12.347 0.966 -10.614 1.00 75.56 86 ILE A O 1
ATOM 694 N N . LYS A 1 87 ? 12.967 2.874 -9.621 1.00 78.50 87 LYS A N 1
ATOM 695 C CA . LYS A 1 87 ? 12.323 3.792 -10.585 1.00 78.50 87 LYS A CA 1
ATOM 696 C C . LYS A 1 87 ? 10.814 3.549 -10.718 1.00 78.50 87 LYS A C 1
ATOM 698 O O . LYS A 1 87 ? 10.261 3.586 -11.820 1.00 78.50 87 LYS A O 1
ATOM 703 N N . LEU A 1 88 ? 10.147 3.297 -9.587 1.00 76.19 88 LEU A N 1
ATOM 704 C CA . LEU A 1 88 ? 8.687 3.182 -9.548 1.00 76.19 88 LEU A CA 1
ATOM 705 C C . LEU A 1 88 ? 8.023 4.463 -10.056 1.00 76.19 88 LEU A C 1
ATOM 707 O O . LEU A 1 88 ? 8.432 5.571 -9.709 1.00 76.19 88 LEU A O 1
ATOM 711 N N . ASN A 1 89 ? 6.954 4.318 -10.831 1.00 82.25 89 ASN A N 1
ATOM 712 C CA . ASN A 1 89 ? 6.157 5.451 -11.274 1.00 82.25 89 ASN A CA 1
ATOM 713 C C . ASN A 1 89 ? 5.242 5.917 -10.129 1.00 82.25 89 ASN A C 1
ATOM 715 O O . ASN A 1 89 ? 4.266 5.248 -9.781 1.00 82.25 89 ASN A O 1
ATOM 719 N N . PHE A 1 90 ? 5.546 7.085 -9.557 1.00 79.94 90 PHE A N 1
ATOM 720 C CA . PHE A 1 90 ? 4.774 7.683 -8.463 1.00 79.94 90 PHE A CA 1
ATOM 721 C C . PHE A 1 90 ? 3.299 7.904 -8.812 1.00 79.94 90 PHE A C 1
ATOM 723 O O . PHE A 1 90 ? 2.442 7.716 -7.952 1.00 79.94 90 PHE A O 1
ATOM 730 N N . ILE A 1 91 ? 2.992 8.267 -10.060 1.00 84.56 91 ILE A N 1
ATOM 731 C CA . ILE A 1 91 ? 1.614 8.506 -10.511 1.00 84.56 91 ILE A CA 1
ATOM 732 C C . ILE A 1 91 ? 0.835 7.188 -10.489 1.00 84.56 91 ILE A C 1
ATOM 734 O O . ILE A 1 91 ? -0.264 7.119 -9.942 1.00 84.56 91 ILE A O 1
ATOM 738 N N . SER A 1 92 ? 1.430 6.116 -11.016 1.00 83.56 92 SER A N 1
ATOM 739 C CA . SER A 1 92 ? 0.830 4.778 -10.988 1.00 83.56 92 SER A CA 1
ATOM 740 C C . SER A 1 92 ? 0.669 4.254 -9.560 1.00 83.56 92 SER A C 1
ATOM 742 O O . SER A 1 92 ? -0.373 3.693 -9.227 1.00 83.56 92 SER A O 1
ATOM 744 N N . ALA A 1 93 ? 1.660 4.472 -8.692 1.00 84.75 93 ALA A N 1
ATOM 745 C CA . ALA A 1 93 ? 1.564 4.101 -7.283 1.00 84.75 93 ALA A CA 1
ATOM 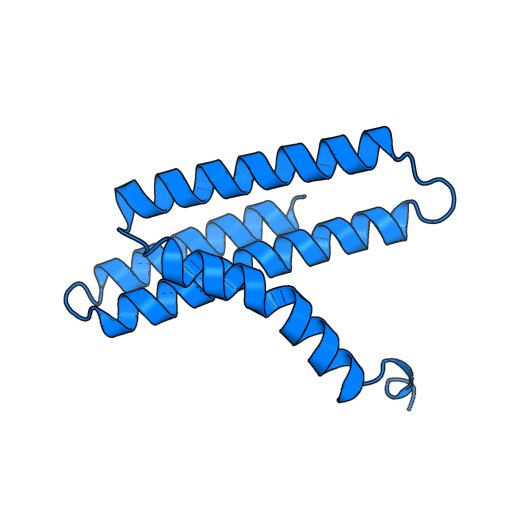746 C C . ALA A 1 93 ? 0.445 4.861 -6.555 1.00 84.75 93 ALA A C 1
ATOM 748 O O . ALA A 1 93 ? -0.323 4.252 -5.811 1.00 84.75 93 ALA A O 1
ATOM 749 N N . ALA A 1 94 ? 0.294 6.161 -6.816 1.00 84.31 94 ALA A N 1
ATOM 750 C CA . ALA A 1 94 ? -0.806 6.954 -6.280 1.00 84.31 94 ALA A CA 1
ATOM 751 C C . ALA A 1 94 ? -2.170 6.425 -6.749 1.00 84.31 94 ALA A C 1
ATOM 753 O O . ALA A 1 94 ? -3.066 6.266 -5.923 1.00 84.31 94 ALA A O 1
ATOM 754 N N . ALA A 1 95 ? -2.307 6.055 -8.029 1.00 85.12 95 ALA A N 1
ATOM 755 C CA . ALA A 1 95 ? -3.526 5.424 -8.538 1.00 85.12 95 ALA A CA 1
ATOM 756 C C . ALA A 1 95 ? -3.863 4.132 -7.769 1.00 85.12 95 ALA A C 1
ATOM 758 O O . ALA A 1 95 ? -5.003 3.942 -7.349 1.00 85.12 95 ALA A O 1
ATOM 759 N N . GLY A 1 96 ? -2.862 3.290 -7.493 1.00 84.50 96 GLY A N 1
ATOM 760 C CA . GLY A 1 96 ? -3.026 2.093 -6.661 1.00 84.50 96 GLY A CA 1
ATOM 761 C C . GLY A 1 96 ? -3.529 2.399 -5.245 1.00 84.50 96 GLY A C 1
ATOM 762 O O . GLY A 1 96 ? -4.459 1.750 -4.758 1.00 84.50 96 GLY A O 1
ATOM 763 N N . ILE A 1 97 ? -2.966 3.427 -4.600 1.00 86.81 97 ILE A N 1
ATOM 764 C CA . ILE A 1 97 ? -3.402 3.887 -3.272 1.00 86.81 97 ILE A CA 1
ATOM 765 C C . ILE A 1 97 ? -4.870 4.336 -3.317 1.00 86.81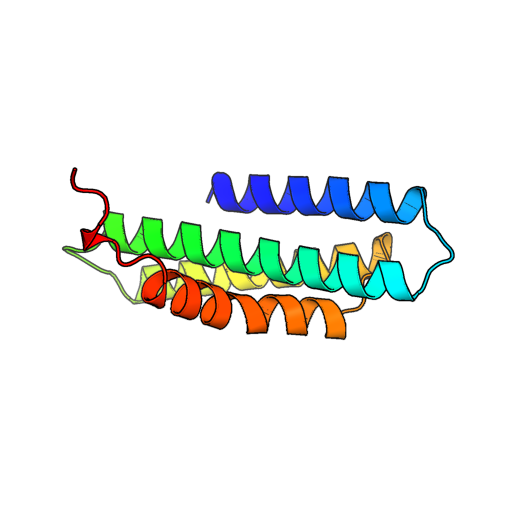 97 ILE A C 1
ATOM 767 O O . ILE A 1 97 ? -5.669 3.899 -2.488 1.00 86.81 97 ILE A O 1
ATOM 771 N N . THR A 1 98 ? -5.254 5.155 -4.298 1.00 86.31 98 THR A N 1
ATOM 772 C CA . THR A 1 98 ? -6.623 5.683 -4.426 1.00 86.31 98 THR A CA 1
ATOM 773 C C . THR A 1 98 ? -7.656 4.591 -4.718 1.00 86.31 98 THR A C 1
ATOM 775 O O . THR A 1 98 ? -8.778 4.655 -4.214 1.00 86.31 98 THR A O 1
ATOM 778 N N . CYS A 1 99 ? -7.293 3.558 -5.481 1.00 86.38 99 CYS A N 1
ATOM 779 C CA . CYS A 1 99 ? -8.192 2.442 -5.786 1.00 86.38 99 CYS A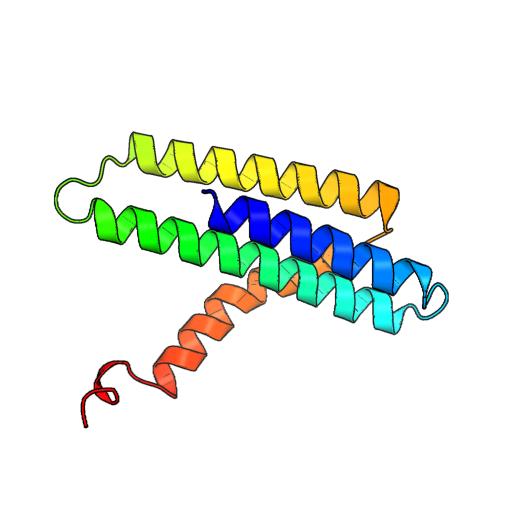 CA 1
ATOM 780 C C . CYS A 1 99 ? -8.474 1.535 -4.577 1.00 86.38 99 CYS A C 1
ATOM 782 O O . CYS A 1 99 ? -9.487 0.836 -4.561 1.00 86.38 99 CYS A O 1
ATOM 784 N N . THR A 1 100 ? -7.617 1.547 -3.555 1.00 85.25 100 THR A N 1
ATOM 785 C CA . THR A 1 100 ? -7.729 0.649 -2.395 1.00 85.25 100 THR A CA 1
ATOM 786 C C . THR A 1 100 ? -9.042 0.824 -1.614 1.00 85.25 100 THR A C 1
ATOM 788 O O . THR A 1 100 ? -9.780 -0.158 -1.505 1.00 85.25 100 THR A O 1
ATOM 791 N N . PRO A 1 101 ? -9.424 2.021 -1.122 1.00 81.25 101 PRO A N 1
ATOM 792 C CA . PRO A 1 101 ? -10.691 2.197 -0.404 1.00 81.25 101 PRO A CA 1
ATOM 793 C C . PRO A 1 101 ? -11.914 1.845 -1.262 1.00 81.25 101 PRO A C 1
ATOM 795 O O . PRO A 1 101 ? -12.859 1.239 -0.759 1.00 81.25 101 PRO A O 1
ATOM 798 N N . VAL A 1 102 ? -11.876 2.152 -2.564 1.00 84.06 102 VAL A N 1
ATOM 799 C CA . VAL A 1 102 ? -12.950 1.795 -3.504 1.00 84.06 102 VAL A CA 1
ATOM 800 C C . VAL A 1 102 ? -13.067 0.276 -3.637 1.00 84.06 102 VAL A C 1
ATOM 802 O O . VAL A 1 102 ? -14.167 -0.261 -3.551 1.00 84.06 102 VAL A O 1
ATOM 805 N N . SER A 1 103 ? -11.947 -0.439 -3.772 1.00 83.56 103 SER A N 1
ATOM 806 C CA . SER A 1 103 ? -11.942 -1.905 -3.880 1.00 83.56 103 SER A CA 1
ATOM 807 C C . SER A 1 103 ? -12.502 -2.596 -2.631 1.00 83.56 103 SER A C 1
ATOM 809 O O . SER A 1 103 ? -13.236 -3.579 -2.743 1.00 83.56 103 SER A O 1
ATOM 811 N N . VAL A 1 104 ? -12.214 -2.054 -1.443 1.00 81.12 104 VAL A N 1
ATOM 812 C CA . VAL A 1 104 ? -12.745 -2.560 -0.172 1.00 81.12 104 VAL A CA 1
ATOM 813 C C . VAL A 1 104 ? -14.245 -2.282 -0.066 1.00 81.12 104 VAL A C 1
ATOM 815 O O . VAL A 1 104 ? -15.000 -3.166 0.327 1.00 81.12 104 VAL A O 1
ATOM 818 N N . ALA A 1 105 ? -14.705 -1.092 -0.460 1.00 81.44 105 ALA A N 1
ATOM 819 C CA . ALA A 1 105 ? -16.133 -0.777 -0.473 1.00 81.44 105 ALA A CA 1
ATOM 820 C C . ALA A 1 105 ? -16.907 -1.690 -1.440 1.00 81.44 105 ALA A C 1
ATOM 822 O O . ALA A 1 105 ? -17.950 -2.238 -1.087 1.00 81.44 105 ALA A O 1
ATOM 823 N N . VAL A 1 106 ? -16.367 -1.911 -2.641 1.00 84.25 106 VAL A N 1
ATOM 824 C CA . VAL A 1 106 ? -16.968 -2.791 -3.650 1.00 84.25 106 VAL A CA 1
ATOM 825 C C . VAL A 1 106 ? -17.014 -4.243 -3.168 1.00 84.25 106 VAL A C 1
ATOM 827 O O . VAL A 1 106 ? -18.042 -4.904 -3.322 1.00 84.25 106 VAL A O 1
ATOM 830 N N . SER A 1 107 ? -15.951 -4.750 -2.536 1.00 82.62 107 SER A N 1
ATOM 831 C CA . SER A 1 107 ? -15.939 -6.132 -2.037 1.00 82.62 107 SER A CA 1
ATOM 832 C C . SER A 1 107 ? -16.999 -6.376 -0.959 1.00 82.62 107 SER A C 1
ATOM 834 O O . SER A 1 107 ? -17.611 -7.442 -0.953 1.00 82.62 107 SER A O 1
ATOM 836 N N . GLN A 1 108 ? -17.298 -5.381 -0.119 1.00 78.56 108 GLN A N 1
ATOM 837 C CA . GLN A 1 108 ? -18.367 -5.470 0.882 1.00 78.56 108 GLN A CA 1
ATOM 838 C C . GLN A 1 108 ? -19.775 -5.524 0.272 1.00 78.56 108 GLN A C 1
ATOM 840 O O . GLN A 1 108 ? -20.663 -6.137 0.866 1.00 78.56 108 GLN A O 1
ATOM 845 N N . ILE A 1 109 ? -19.983 -4.928 -0.908 1.00 81.69 109 ILE A N 1
ATOM 846 C CA . ILE A 1 109 ? -21.260 -5.000 -1.635 1.00 81.69 109 ILE A CA 1
ATOM 847 C C . ILE A 1 109 ? -21.483 -6.417 -2.177 1.00 81.69 109 ILE A C 1
ATOM 849 O O . ILE A 1 109 ? -22.572 -6.972 -2.036 1.00 81.69 109 ILE A O 1
ATOM 853 N N . PHE A 1 110 ? -20.452 -7.018 -2.779 1.00 79.62 110 PHE A N 1
ATOM 854 C CA . PHE A 1 110 ? -20.557 -8.349 -3.387 1.00 79.62 110 PHE A CA 1
ATOM 855 C C . PHE A 1 110 ? -20.485 -9.494 -2.366 1.00 79.62 110 PHE A C 1
ATOM 857 O O . PHE A 1 110 ? -21.152 -10.516 -2.537 1.00 79.62 110 PHE A O 1
ATOM 864 N N . TYR A 1 111 ? -19.727 -9.312 -1.284 1.00 75.44 111 TYR A N 1
ATOM 865 C CA . TYR A 1 111 ? -19.536 -10.295 -0.218 1.00 75.44 111 TYR A CA 1
ATOM 866 C C . TYR A 1 111 ? -19.890 -9.691 1.147 1.00 75.44 111 TYR A C 1
ATOM 868 O O . TYR A 1 111 ? -19.005 -9.431 1.969 1.00 75.44 111 TYR A O 1
ATOM 876 N N . PRO A 1 112 ? -21.187 -9.460 1.424 1.00 67.50 112 PRO A N 1
ATOM 877 C CA . PRO A 1 112 ? -21.607 -8.935 2.712 1.00 67.50 112 PRO A CA 1
ATOM 878 C C . PRO A 1 112 ? -21.241 -9.928 3.819 1.00 67.50 112 PRO A C 1
ATOM 880 O O . PRO A 1 112 ? -21.556 -11.117 3.744 1.00 67.50 112 PRO A O 1
ATOM 883 N N . ILE A 1 113 ? -20.615 -9.415 4.879 1.00 63.31 113 ILE A N 1
ATOM 884 C CA . ILE A 1 113 ? -20.076 -10.180 6.020 1.00 63.31 113 ILE A CA 1
ATOM 885 C C . ILE A 1 113 ? -21.140 -11.099 6.664 1.00 63.31 113 ILE A C 1
ATOM 887 O O . ILE A 1 113 ? -20.814 -12.143 7.224 1.00 63.31 113 ILE A O 1
ATOM 891 N N . ASN A 1 114 ? -22.429 -10.781 6.504 1.00 55.84 114 ASN A N 1
ATOM 892 C CA . ASN A 1 114 ? -23.546 -11.597 6.986 1.00 55.84 114 ASN A CA 1
ATOM 893 C C . ASN A 1 114 ? -23.717 -12.955 6.278 1.00 55.84 114 ASN A C 1
ATOM 895 O O . ASN A 1 114 ? -24.441 -13.797 6.801 1.00 55.84 114 ASN A O 1
ATOM 899 N N . LYS A 1 115 ? -23.065 -13.207 5.133 1.00 51.91 115 LYS A N 1
ATOM 900 C CA . LYS A 1 115 ? -23.128 -14.509 4.437 1.00 51.91 115 LYS A CA 1
ATOM 901 C C . LYS A 1 115 ? -22.123 -15.555 4.943 1.00 51.91 115 LYS A C 1
ATOM 903 O O . LYS A 1 115 ? -22.173 -16.684 4.482 1.00 51.91 115 LYS A O 1
ATOM 908 N N . ILE A 1 116 ? -21.249 -15.227 5.902 1.00 55.00 116 ILE A N 1
ATOM 909 C CA . ILE A 1 116 ? -20.233 -16.158 6.454 1.00 55.00 116 ILE A CA 1
ATOM 910 C C . ILE A 1 116 ? -20.776 -16.918 7.691 1.00 55.00 116 ILE A C 1
ATOM 912 O O . ILE A 1 116 ? -20.032 -17.413 8.530 1.00 55.00 116 ILE A O 1
ATOM 916 N N . LYS A 1 117 ? -22.104 -17.009 7.838 1.00 45.69 117 LYS A N 1
ATOM 917 C CA . LYS A 1 117 ? -22.770 -17.886 8.812 1.00 45.69 117 LYS A CA 1
ATOM 918 C C . LYS A 1 117 ? -23.627 -18.916 8.078 1.00 45.69 117 LYS A C 1
ATOM 920 O O . LYS A 1 117 ? -24.845 -18.776 8.043 1.00 45.69 117 LYS A O 1
ATOM 925 N N . THR A 1 118 ? -22.988 -19.927 7.508 1.00 41.56 118 THR A N 1
ATOM 926 C CA . THR A 1 118 ? -23.595 -21.233 7.201 1.00 41.56 118 THR A CA 1
ATOM 927 C C . THR A 1 118 ? -22.528 -22.289 7.361 1.00 41.56 118 THR A C 1
ATOM 929 O O . THR A 1 118 ? -21.475 -22.109 6.708 1.00 41.56 118 THR A O 1
#

Sequence (118 aa):
MRVFIIGLILIFVSGGAVRLFYDGADSLNIIISMSVGFAASYFLFADTALYLFRNIKNINLVKFNFTAIKDLLIILFFFIISYKIIKLNFISAAAGITCTPVSVAVSQIFYPINKIKT